Protein AF-A0A7L3V5P8-F1 (afdb_monomer)

Radius of gyration: 15.54 Å; Cα contacts (8 Å, |Δi|>4): 41; chains: 1; bounding box: 38×27×46 Å

Foldseek 3Di:
DPPDDDDDDLPVLLQDCLQPPVSVDDDPVQPDAPDDDDDDDDPDDDPGFDDDPPDHRRPNDPSSDDVQDDDPRGNPVD

Structure (mmCIF, N/CA/C/O backbone):
data_AF-A0A7L3V5P8-F1
#
_entry.id   AF-A0A7L3V5P8-F1
#
loop_
_atom_site.group_PDB
_atom_site.id
_atom_site.type_symbol
_atom_site.label_atom_id
_atom_site.label_alt_id
_atom_site.label_comp_id
_atom_site.label_asym_id
_atom_site.label_entity_id
_atom_site.label_seq_id
_atom_site.pdbx_PDB_ins_code
_atom_site.Cartn_x
_atom_site.Cartn_y
_atom_site.Cartn_z
_atom_site.occupancy
_atom_site.B_iso_or_equiv
_atom_site.auth_seq_id
_atom_site.auth_comp_id
_atom_site.auth_asym_id
_atom_site.auth_atom_id
_atom_site.pdbx_PDB_model_num
ATOM 1 N N . SER A 1 1 ? -16.404 1.571 26.419 1.00 61.78 1 SER A N 1
ATOM 2 C CA . SER A 1 1 ? -15.691 2.189 25.284 1.00 61.78 1 SER A CA 1
ATOM 3 C C . SER A 1 1 ? -15.698 1.216 24.125 1.00 61.78 1 SER A C 1
ATOM 5 O O . SER A 1 1 ? -15.334 0.071 24.371 1.00 61.78 1 SER A O 1
ATOM 7 N N . PRO A 1 2 ? -16.149 1.583 22.913 1.00 75.00 2 PRO A N 1
ATOM 8 C CA . PRO A 1 2 ? -16.062 0.669 21.783 1.00 75.00 2 PRO A CA 1
ATOM 9 C C . PRO A 1 2 ? -14.580 0.407 21.506 1.00 75.00 2 PRO A C 1
ATOM 11 O O . PRO A 1 2 ? -13.800 1.335 21.297 1.00 75.00 2 PRO A O 1
ATOM 14 N N . GLN A 1 3 ? -14.175 -0.855 21.594 1.00 79.88 3 GLN A N 1
ATOM 15 C CA . GLN A 1 3 ? -12.816 -1.286 21.299 1.00 79.88 3 GLN A CA 1
ATOM 16 C C . GLN A 1 3 ? -12.678 -1.417 19.780 1.00 79.88 3 GLN A C 1
ATOM 18 O O . GLN A 1 3 ? -12.698 -2.513 19.228 1.00 79.88 3 GLN A O 1
ATOM 23 N N . THR A 1 4 ? -12.631 -0.278 19.090 1.00 87.62 4 THR A N 1
ATOM 24 C CA . THR A 1 4 ? -12.508 -0.254 17.632 1.00 87.62 4 THR A CA 1
ATOM 25 C C . THR A 1 4 ? -11.102 -0.689 17.235 1.00 87.62 4 THR A C 1
ATOM 27 O O . THR A 1 4 ? -10.118 -0.028 17.566 1.00 87.62 4 THR A O 1
ATOM 30 N N . LEU A 1 5 ? -11.009 -1.800 16.507 1.00 87.88 5 LEU A N 1
ATOM 31 C CA . LEU A 1 5 ? -9.769 -2.249 15.889 1.00 87.88 5 LEU A CA 1
ATOM 32 C C . LEU A 1 5 ? -9.569 -1.510 14.563 1.00 87.88 5 LEU A C 1
ATOM 34 O O . LEU A 1 5 ? -10.421 -1.574 13.679 1.00 87.88 5 LEU A O 1
ATOM 38 N N . ILE A 1 6 ? -8.427 -0.842 14.416 1.00 84.75 6 ILE A N 1
ATOM 39 C CA . ILE A 1 6 ? -7.995 -0.264 13.143 1.00 84.75 6 ILE A CA 1
ATOM 40 C C . ILE A 1 6 ? -6.940 -1.186 12.539 1.00 84.75 6 ILE A C 1
ATOM 42 O O . ILE A 1 6 ? -5.897 -1.430 13.147 1.00 84.75 6 ILE A O 1
ATOM 46 N N . THR A 1 7 ? -7.206 -1.692 11.337 1.00 85.38 7 THR A N 1
ATOM 47 C CA . THR A 1 7 ? -6.271 -2.536 10.590 1.00 85.38 7 THR A CA 1
ATOM 48 C C . THR A 1 7 ? -5.741 -1.778 9.386 1.00 85.38 7 THR A C 1
ATOM 50 O O . THR A 1 7 ? -6.498 -1.333 8.527 1.00 85.38 7 THR A O 1
ATOM 53 N N . LEU A 1 8 ? -4.420 -1.672 9.305 1.00 83.25 8 LEU A N 1
ATOM 54 C CA . LEU A 1 8 ? -3.719 -1.184 8.128 1.00 83.25 8 LEU A CA 1
ATOM 55 C C . LEU A 1 8 ? -3.368 -2.385 7.246 1.00 83.25 8 LEU A C 1
ATOM 57 O O . LEU A 1 8 ? -2.563 -3.227 7.638 1.00 83.25 8 LEU A O 1
ATOM 61 N N . CYS A 1 9 ? -3.984 -2.484 6.070 1.00 86.12 9 CYS A N 1
ATOM 62 C CA . CYS A 1 9 ? -3.745 -3.590 5.144 1.00 86.12 9 CYS A CA 1
ATOM 6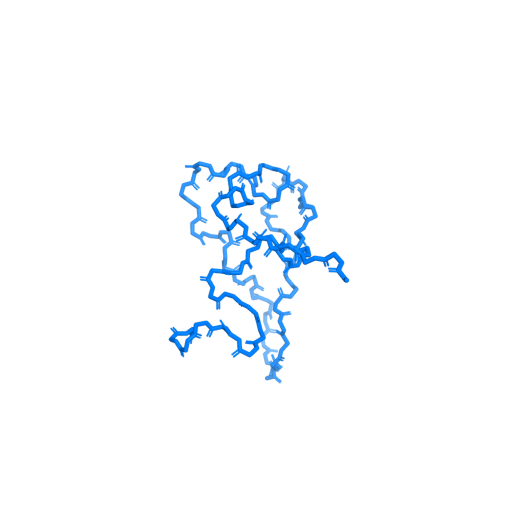3 C C . CYS A 1 9 ? -2.889 -3.126 3.962 1.00 86.12 9 CYS A C 1
ATOM 65 O O . CYS A 1 9 ? -3.407 -2.740 2.917 1.00 86.12 9 CYS A O 1
ATOM 67 N N . HIS A 1 10 ? -1.565 -3.175 4.126 1.00 83.75 10 HIS A N 1
ATOM 68 C CA . HIS A 1 10 ? -0.623 -2.764 3.078 1.00 83.75 10 HIS A CA 1
ATOM 69 C C . HIS A 1 10 ? -0.823 -3.493 1.756 1.00 83.75 10 HIS A C 1
ATOM 71 O O . HIS A 1 10 ? -0.728 -2.868 0.707 1.00 83.75 10 HIS A O 1
ATOM 77 N N . TYR A 1 11 ? -1.137 -4.787 1.817 1.00 86.56 11 TYR A N 1
ATOM 78 C CA . TYR A 1 11 ? -1.345 -5.609 0.631 1.00 86.56 11 TYR A CA 1
ATOM 79 C C . TYR A 1 11 ? -2.548 -5.153 -0.205 1.00 86.56 11 TYR A C 1
ATOM 81 O O . TYR A 1 11 ? -2.468 -5.100 -1.428 1.00 86.56 11 TYR A O 1
ATOM 89 N N . ALA A 1 12 ? -3.664 -4.812 0.444 1.00 89.31 12 ALA A N 1
ATOM 90 C CA . ALA A 1 12 ? -4.853 -4.354 -0.267 1.00 89.31 12 ALA A CA 1
ATOM 91 C C . ALA A 1 12 ? -4.601 -2.993 -0.925 1.00 89.31 12 ALA A C 1
ATOM 93 O O . ALA A 1 12 ? -4.889 -2.813 -2.105 1.00 89.31 12 ALA A O 1
ATOM 94 N N . THR A 1 13 ? -4.006 -2.053 -0.186 1.00 87.06 13 THR A N 1
ATOM 95 C CA . THR A 1 13 ? -3.765 -0.702 -0.698 1.00 87.06 13 THR A CA 1
ATOM 96 C C . THR A 1 13 ? -2.706 -0.670 -1.800 1.00 87.06 13 THR A C 1
ATOM 98 O O . THR A 1 13 ? -2.858 0.098 -2.744 1.00 87.06 13 THR A O 1
ATOM 101 N N . SER A 1 14 ? -1.669 -1.517 -1.735 1.00 86.19 14 SER A N 1
ATOM 102 C CA . SER A 1 14 ? -0.632 -1.588 -2.778 1.00 86.19 14 SER A CA 1
ATOM 103 C C . SER A 1 14 ? -1.133 -2.157 -4.105 1.00 86.19 14 SER A C 1
ATOM 105 O O . SER A 1 14 ? -0.518 -1.913 -5.141 1.00 86.19 14 SER A O 1
ATOM 107 N N . ARG A 1 15 ? -2.246 -2.901 -4.079 1.00 89.19 15 ARG A N 1
ATOM 108 C CA . ARG A 1 15 ? -2.884 -3.493 -5.263 1.00 89.19 15 ARG A CA 1
ATOM 109 C C . ARG A 1 15 ? -4.040 -2.664 -5.819 1.00 89.19 15 ARG A C 1
ATOM 111 O O . ARG A 1 15 ? -4.660 -3.054 -6.803 1.00 89.19 15 ARG A O 1
ATOM 118 N N . ASP A 1 16 ? -4.338 -1.531 -5.195 1.00 89.75 16 ASP A N 1
ATOM 119 C CA . ASP A 1 16 ? -5.426 -0.655 -5.602 1.00 89.75 16 ASP A CA 1
ATOM 120 C C . ASP A 1 16 ? -4.945 0.330 -6.676 1.00 89.75 16 ASP A C 1
ATOM 122 O O . ASP A 1 16 ? -4.123 1.219 -6.422 1.00 89.75 16 ASP A O 1
ATOM 126 N N . SER A 1 17 ? -5.494 0.192 -7.884 1.00 89.06 17 SER A N 1
ATOM 127 C CA . SER A 1 17 ? -5.146 1.030 -9.032 1.00 89.06 17 SER A CA 1
ATOM 128 C C . SER A 1 17 ? -5.495 2.507 -8.843 1.00 89.06 17 SER A C 1
ATOM 130 O O . SER A 1 17 ? -4.971 3.342 -9.574 1.00 89.06 17 SER A O 1
ATOM 132 N N . ARG A 1 18 ? -6.332 2.855 -7.853 1.00 87.00 18 ARG A N 1
ATOM 133 C CA . ARG A 1 18 ? -6.597 4.252 -7.474 1.00 87.00 18 ARG A CA 1
ATOM 134 C C . ARG A 1 18 ? -5.358 4.952 -6.909 1.00 87.00 18 ARG A C 1
ATOM 136 O O . ARG A 1 18 ? -5.270 6.171 -7.007 1.00 87.00 18 ARG A O 1
ATOM 143 N N . TYR A 1 19 ? -4.422 4.198 -6.324 1.00 84.69 19 TYR A N 1
ATOM 144 C CA . TYR A 1 19 ? -3.191 4.726 -5.719 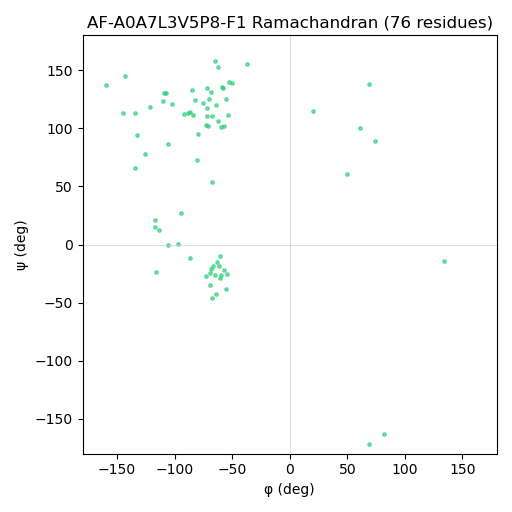1.00 84.69 19 TYR A CA 1
ATOM 145 C C . TYR A 1 19 ? -1.908 4.249 -6.427 1.00 84.69 19 TYR A C 1
ATOM 147 O O . TYR A 1 19 ? -0.864 4.901 -6.328 1.00 84.69 19 TYR A O 1
ATOM 155 N N . PHE A 1 20 ? -1.964 3.110 -7.126 1.00 87.12 20 PHE A N 1
ATOM 156 C CA . PHE A 1 20 ? -0.829 2.493 -7.817 1.00 87.12 20 PHE A CA 1
ATOM 157 C C . PHE A 1 20 ? -1.231 2.097 -9.247 1.00 87.12 20 PHE A C 1
ATOM 159 O O . PHE A 1 20 ? -1.752 1.001 -9.439 1.00 87.12 20 PHE A O 1
ATOM 166 N N . PRO A 1 21 ? -0.997 2.947 -10.265 1.00 85.69 21 PRO A N 1
ATOM 167 C CA . PRO A 1 21 ? -1.264 2.588 -11.657 1.00 85.69 21 PRO A CA 1
ATOM 168 C C . PRO A 1 21 ? -0.485 1.336 -12.080 1.00 85.69 21 PRO A C 1
ATOM 170 O O . PRO A 1 21 ? 0.713 1.227 -11.807 1.00 85.69 21 PRO A O 1
ATOM 173 N N . ALA A 1 22 ? -1.163 0.410 -12.768 1.00 88.06 22 ALA A N 1
ATOM 174 C CA . ALA A 1 22 ? -0.643 -0.923 -13.095 1.00 88.06 22 ALA A CA 1
ATOM 175 C C . ALA A 1 22 ? -0.047 -1.649 -11.861 1.00 88.06 22 ALA A C 1
ATOM 177 O O . ALA A 1 22 ? 1.139 -1.980 -11.858 1.00 88.06 22 ALA A O 1
ATOM 178 N N . PRO A 1 23 ? -0.851 -1.907 -10.809 1.00 90.00 23 PRO A N 1
ATOM 179 C CA . PRO A 1 23 ? -0.352 -2.379 -9.512 1.00 90.00 23 PRO A CA 1
ATOM 180 C C . PRO A 1 23 ? 0.257 -3.791 -9.547 1.00 90.00 23 PRO A C 1
ATOM 182 O O . PRO A 1 23 ? 1.001 -4.174 -8.647 1.00 90.00 23 PRO A O 1
ATOM 185 N N . ASP A 1 24 ? -0.063 -4.566 -10.583 1.00 92.62 24 ASP A N 1
ATOM 186 C CA . ASP A 1 24 ? 0.481 -5.903 -10.829 1.00 92.62 24 ASP A CA 1
ATOM 187 C C . ASP A 1 24 ? 1.803 -5.895 -11.606 1.00 92.62 24 ASP A C 1
ATOM 189 O O . ASP A 1 24 ? 2.476 -6.922 -11.693 1.00 92.62 24 ASP A O 1
ATOM 193 N N . ALA A 1 25 ? 2.191 -4.754 -12.178 1.00 91.81 25 ALA A N 1
ATOM 194 C CA . ALA A 1 25 ? 3.432 -4.632 -12.923 1.00 91.81 25 ALA A CA 1
ATOM 195 C C . ALA A 1 25 ? 4.605 -4.339 -11.977 1.00 91.81 25 ALA A C 1
ATOM 197 O O . ALA A 1 25 ? 4.554 -3.427 -11.148 1.00 91.81 25 ALA A O 1
ATOM 198 N N . PHE A 1 26 ? 5.710 -5.070 -12.143 1.00 90.62 26 PHE A N 1
ATOM 199 C CA . PHE A 1 26 ? 6.967 -4.743 -11.473 1.00 90.62 26 PHE A CA 1
ATOM 200 C C . PHE A 1 26 ? 7.571 -3.475 -12.098 1.00 90.62 26 PHE A C 1
ATOM 202 O O . PHE A 1 26 ? 8.136 -3.526 -13.187 1.00 90.62 26 PHE A O 1
ATOM 209 N N . ARG A 1 27 ? 7.408 -2.336 -11.414 1.00 86.69 27 ARG A N 1
ATOM 210 C CA . ARG A 1 27 ? 7.851 -1.000 -11.856 1.00 86.69 27 ARG A CA 1
ATOM 211 C C . ARG A 1 27 ? 8.743 -0.342 -10.792 1.00 86.69 27 ARG A C 1
ATOM 213 O O . ARG A 1 27 ? 8.242 0.481 -10.017 1.00 86.69 27 ARG A O 1
ATOM 220 N N . PRO A 1 28 ? 10.031 -0.717 -10.675 1.00 85.62 28 PRO A N 1
ATOM 221 C CA . PRO A 1 28 ? 10.932 -0.143 -9.672 1.00 85.62 28 PRO A CA 1
ATOM 222 C C . PRO A 1 28 ? 11.105 1.376 -9.832 1.00 85.62 28 PRO A C 1
ATOM 224 O O . PRO A 1 28 ? 11.257 2.083 -8.836 1.00 85.62 28 PRO A O 1
ATOM 227 N N . GLU A 1 29 ? 10.980 1.891 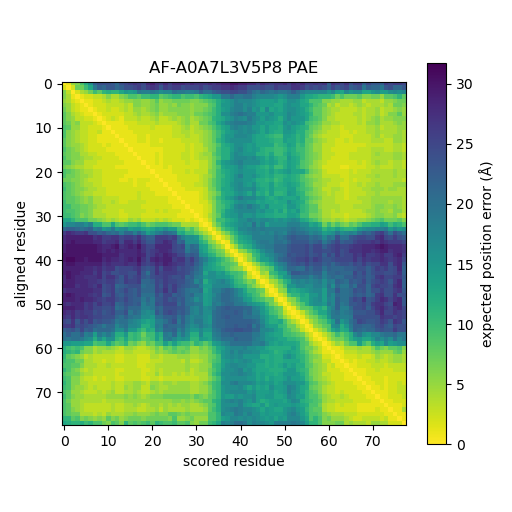-11.057 1.00 84.06 29 GLU A N 1
ATOM 228 C CA . GLU A 1 29 ? 11.093 3.312 -11.399 1.00 84.06 29 GLU A CA 1
ATOM 229 C C . GLU A 1 29 ? 10.064 4.181 -10.666 1.00 84.06 29 GLU A C 1
ATOM 231 O O . GLU A 1 29 ? 10.338 5.343 -10.382 1.00 84.06 29 GLU A O 1
ATOM 236 N N . ARG A 1 30 ? 8.916 3.607 -10.269 1.00 82.25 30 ARG A N 1
ATOM 237 C CA . ARG A 1 30 ? 7.845 4.288 -9.518 1.00 82.25 30 ARG A CA 1
ATOM 238 C C . ARG A 1 30 ? 8.337 4.948 -8.219 1.00 82.25 30 ARG A C 1
ATOM 240 O O . ARG A 1 30 ? 7.697 5.869 -7.701 1.00 82.25 30 ARG A O 1
ATOM 247 N N . TRP A 1 31 ? 9.430 4.431 -7.663 1.00 80.06 31 TRP A N 1
ATOM 248 C CA . TRP A 1 31 ? 10.006 4.856 -6.389 1.00 80.06 31 TRP A CA 1
ATOM 249 C C . TRP A 1 31 ? 11.285 5.683 -6.540 1.00 80.06 31 TRP A C 1
ATOM 251 O O . TRP A 1 31 ? 11.863 6.087 -5.530 1.00 80.06 31 TRP A O 1
ATOM 261 N N . LEU A 1 32 ? 11.745 5.929 -7.768 1.00 82.00 32 LEU A N 1
ATOM 262 C CA . LEU A 1 32 ? 12.892 6.794 -8.003 1.00 82.00 32 LEU A CA 1
ATOM 263 C C . LEU A 1 32 ? 12.492 8.246 -7.730 1.00 82.00 32 LEU A C 1
ATOM 265 O O . LEU A 1 32 ? 11.435 8.711 -8.153 1.00 82.00 32 LEU A O 1
ATOM 269 N N . ARG A 1 33 ? 13.348 8.974 -7.010 1.00 73.31 33 ARG A N 1
ATOM 270 C CA . ARG A 1 33 ? 13.199 10.424 -6.857 1.00 73.31 33 ARG A CA 1
ATOM 271 C C . ARG A 1 33 ? 13.647 11.064 -8.169 1.00 73.31 33 ARG A C 1
ATOM 273 O O . ARG A 1 33 ? 14.786 10.850 -8.581 1.00 73.31 33 ARG A O 1
ATOM 280 N N . HIS A 1 34 ? 12.781 11.834 -8.820 1.00 61.41 34 HIS A N 1
ATOM 281 C CA . HIS A 1 34 ? 13.210 12.693 -9.920 1.00 6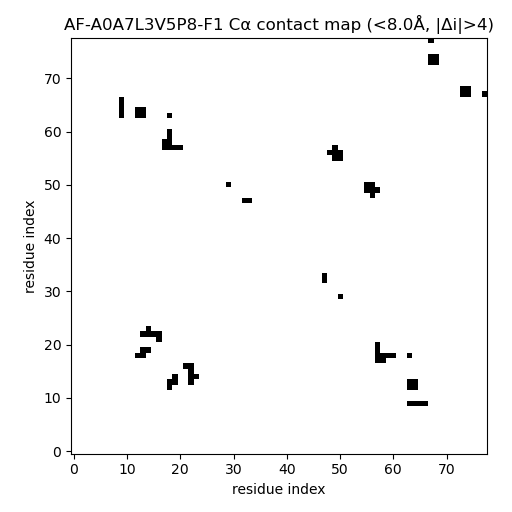1.41 34 HIS A CA 1
ATOM 282 C C . HIS A 1 34 ? 14.097 13.795 -9.331 1.00 61.41 34 HIS A C 1
ATOM 284 O O . HIS A 1 34 ? 13.642 14.603 -8.527 1.00 61.41 34 HIS A O 1
ATOM 290 N N . GLY A 1 35 ? 15.392 13.743 -9.634 1.00 48.94 35 GLY A N 1
ATOM 291 C CA . GLY A 1 35 ? 16.353 14.735 -9.177 1.00 48.94 35 GLY A CA 1
ATOM 292 C C . GLY A 1 35 ? 16.346 15.940 -10.101 1.00 48.94 35 GLY A C 1
ATOM 293 O O . GLY A 1 35 ? 16.834 15.833 -11.222 1.00 48.94 35 GLY A O 1
ATOM 294 N N . ASP A 1 36 ? 15.876 17.080 -9.607 1.00 43.78 36 ASP A N 1
ATOM 295 C CA . ASP A 1 36 ? 16.308 18.365 -10.138 1.00 43.78 36 ASP A CA 1
ATOM 296 C C . ASP A 1 36 ? 17.569 18.785 -9.370 1.00 43.78 36 ASP A C 1
ATOM 298 O O . ASP A 1 36 ? 17.563 18.971 -8.158 1.00 43.78 36 ASP A O 1
ATOM 302 N N . THR A 1 37 ? 18.679 18.817 -10.101 1.00 43.75 37 THR A N 1
ATOM 303 C CA . THR A 1 37 ? 19.872 19.661 -9.931 1.00 43.75 37 THR A CA 1
ATOM 304 C C . THR A 1 37 ? 20.128 20.312 -8.553 1.00 43.75 37 THR A C 1
ATOM 306 O O . THR A 1 37 ? 19.461 21.260 -8.168 1.00 43.75 37 THR A O 1
ATOM 309 N N . ALA A 1 38 ? 21.231 19.893 -7.920 1.00 43.22 38 ALA A N 1
ATOM 310 C CA . ALA A 1 38 ? 22.045 20.635 -6.943 1.00 43.22 38 ALA A CA 1
ATOM 311 C C . ALA A 1 38 ? 21.391 21.108 -5.620 1.00 43.22 38 ALA A C 1
ATOM 313 O O . ALA A 1 38 ? 20.853 22.201 -5.523 1.00 43.22 38 ALA A O 1
ATOM 314 N N . GLY A 1 39 ? 21.659 20.337 -4.558 1.00 44.53 39 GLY A N 1
ATOM 315 C CA . GLY A 1 39 ? 22.047 20.863 -3.245 1.00 44.53 39 GLY A CA 1
ATOM 316 C C . GLY A 1 39 ? 20.969 21.518 -2.385 1.00 44.53 39 GLY A C 1
ATOM 317 O O . GLY A 1 39 ? 20.887 22.735 -2.353 1.00 44.53 39 GLY A O 1
ATOM 318 N N . ASP A 1 40 ? 20.285 20.727 -1.559 1.00 40.03 40 ASP A N 1
ATOM 319 C CA . ASP A 1 40 ? 20.066 21.084 -0.152 1.00 40.03 40 ASP A CA 1
ATOM 320 C C . ASP A 1 40 ? 19.715 19.829 0.662 1.00 40.03 40 ASP A C 1
ATOM 322 O O . ASP A 1 40 ? 18.975 18.944 0.227 1.00 40.03 40 ASP A O 1
ATOM 326 N N . SER A 1 41 ? 20.309 19.737 1.842 1.00 51.34 41 SER A N 1
ATOM 327 C CA . SER A 1 41 ? 20.044 18.754 2.883 1.00 51.34 41 SER A CA 1
ATOM 328 C C . SER A 1 41 ? 18.688 19.035 3.534 1.00 51.34 41 SER A C 1
ATOM 330 O O . SER A 1 41 ? 18.556 20.003 4.274 1.00 51.34 41 SER A O 1
ATOM 332 N N . GLY A 1 42 ? 17.691 18.174 3.318 1.00 38.53 42 GLY A N 1
ATOM 333 C CA . GLY A 1 42 ? 16.385 18.319 3.964 1.00 38.53 42 GLY A CA 1
ATOM 334 C C . GLY A 1 42 ? 15.740 16.982 4.314 1.00 38.53 42 GLY A C 1
ATOM 335 O O . GLY A 1 42 ? 15.317 16.240 3.432 1.00 38.53 42 GLY A O 1
ATOM 336 N N . ASP A 1 43 ? 15.613 16.713 5.614 1.00 41.78 43 ASP A N 1
ATOM 337 C CA . ASP A 1 43 ? 14.858 15.620 6.251 1.00 41.78 43 ASP A CA 1
ATOM 338 C C . ASP A 1 43 ? 13.328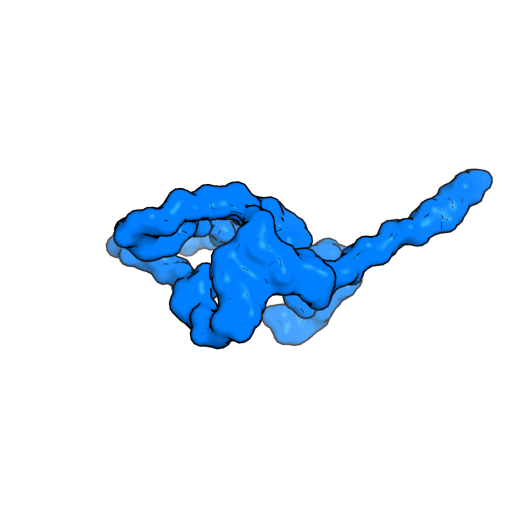 15.773 6.058 1.00 41.78 43 ASP A C 1
ATOM 340 O O . ASP A 1 43 ? 12.547 15.787 7.009 1.00 41.78 43 ASP A O 1
ATOM 344 N N . THR A 1 44 ? 12.858 15.917 4.815 1.00 42.66 44 THR A N 1
ATOM 345 C CA . THR A 1 44 ? 11.418 16.046 4.520 1.00 42.66 44 THR A CA 1
ATOM 346 C C . THR A 1 44 ? 10.893 14.776 3.836 1.00 42.66 44 THR A C 1
ATOM 348 O O . THR A 1 44 ? 11.513 14.306 2.875 1.00 42.66 44 THR A O 1
ATOM 351 N N . PRO A 1 45 ? 9.776 14.177 4.306 1.00 42.69 45 PRO A N 1
ATOM 352 C CA . PRO A 1 45 ? 9.148 13.033 3.651 1.00 42.69 45 PRO A CA 1
ATOM 353 C C . PRO A 1 45 ? 8.844 13.385 2.195 1.00 42.69 45 PRO A C 1
ATOM 355 O O . PRO A 1 45 ? 8.220 14.403 1.927 1.00 42.69 45 PRO A O 1
ATOM 358 N N . GLY A 1 46 ? 9.338 12.570 1.264 1.00 42.09 46 GLY A N 1
ATOM 359 C CA . GLY A 1 46 ? 9.312 12.875 -0.162 1.00 42.09 46 GLY A CA 1
ATOM 360 C C . GLY A 1 46 ? 7.903 13.072 -0.718 1.00 42.09 46 GLY A C 1
ATOM 361 O O . GLY A 1 46 ? 7.228 12.102 -1.056 1.00 42.09 46 GLY A O 1
ATOM 362 N N . ASP A 1 47 ? 7.529 14.333 -0.900 1.00 42.94 47 ASP A N 1
ATOM 363 C CA . ASP A 1 47 ? 6.534 14.793 -1.858 1.00 42.94 47 ASP A CA 1
ATOM 364 C C . ASP A 1 47 ? 7.214 14.851 -3.232 1.00 42.94 47 ASP A C 1
ATOM 366 O O . ASP A 1 47 ? 7.909 15.808 -3.557 1.00 42.94 47 ASP A O 1
ATOM 370 N N . THR A 1 48 ? 7.092 13.804 -4.049 1.00 52.12 48 THR A N 1
ATOM 371 C CA . THR A 1 48 ? 7.486 13.886 -5.470 1.00 52.12 48 THR A CA 1
ATOM 372 C C . THR A 1 48 ? 6.275 13.569 -6.353 1.00 52.12 48 THR A C 1
ATOM 374 O O . THR A 1 48 ? 5.718 12.469 -6.234 1.00 52.12 48 THR A O 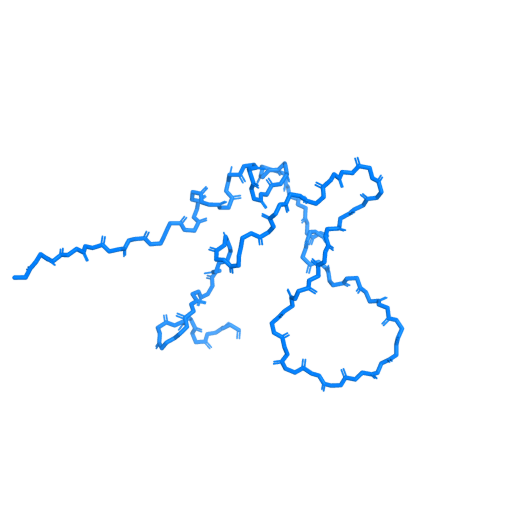1
ATOM 377 N N . PRO A 1 49 ? 5.818 14.524 -7.193 1.00 46.16 49 PRO A N 1
ATOM 378 C CA . PRO A 1 49 ? 4.727 14.320 -8.145 1.00 46.16 49 PRO A CA 1
ATOM 379 C C . PRO A 1 49 ? 5.068 13.240 -9.180 1.00 46.16 49 PRO A C 1
ATOM 381 O O . PRO A 1 49 ? 6.238 13.004 -9.471 1.00 46.16 49 PRO A O 1
ATOM 384 N N . GLY A 1 50 ? 4.024 12.583 -9.701 1.00 47.16 50 GLY A N 1
ATOM 385 C CA . GLY A 1 50 ? 4.098 11.481 -10.670 1.00 47.16 50 GLY A CA 1
ATOM 386 C C . GLY A 1 50 ? 4.984 11.779 -11.881 1.00 47.16 50 GLY A C 1
ATOM 387 O O . GLY A 1 50 ? 5.115 12.922 -12.302 1.00 47.16 50 GLY A O 1
ATOM 388 N N . ASP A 1 51 ? 5.762 10.782 -12.296 1.00 48.69 51 ASP A N 1
ATOM 389 C CA . ASP A 1 51 ? 5.419 9.798 -13.339 1.00 48.69 51 ASP A CA 1
ATOM 390 C C . ASP A 1 51 ? 5.352 10.409 -14.755 1.00 48.69 51 ASP A C 1
ATOM 392 O O . ASP A 1 51 ? 4.870 11.510 -14.984 1.00 48.69 51 ASP A O 1
ATOM 396 N N . SER A 1 52 ? 5.908 9.648 -15.693 1.00 47.75 52 SER A N 1
ATOM 397 C CA . SER A 1 52 ? 6.182 9.914 -17.109 1.00 47.75 52 SER A CA 1
ATOM 398 C C . SER A 1 52 ? 5.154 10.748 -17.905 1.00 47.75 52 SER A C 1
ATOM 400 O O . SER A 1 52 ? 3.958 10.718 -17.616 1.00 47.75 52 SER A O 1
ATOM 402 N N . PRO A 1 53 ? 5.588 11.422 -18.995 1.00 40.47 53 PRO A N 1
ATOM 403 C CA . PRO A 1 53 ? 4.712 12.256 -19.816 1.00 40.47 53 PRO A CA 1
ATO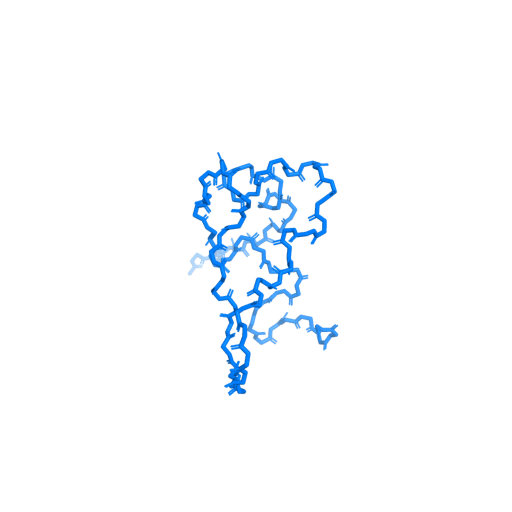M 404 C C . PRO A 1 53 ? 3.600 11.419 -20.465 1.00 40.47 53 PRO A C 1
ATOM 406 O O . PRO A 1 53 ? 3.850 10.663 -21.402 1.00 40.47 53 PRO A O 1
ATOM 409 N N . GLY A 1 54 ? 2.372 11.560 -19.960 1.00 46.84 54 GLY A N 1
ATOM 410 C CA . GLY A 1 54 ? 1.164 10.979 -20.554 1.00 46.84 54 GLY A CA 1
ATOM 411 C C . GLY A 1 54 ? 0.211 10.282 -19.582 1.00 46.84 54 GLY A C 1
ATOM 412 O O . GLY A 1 54 ? -0.936 10.060 -19.960 1.00 46.84 54 GLY A O 1
ATOM 413 N N . ASP A 1 55 ? 0.632 9.980 -18.350 1.00 46.22 55 ASP A N 1
ATOM 414 C CA . ASP A 1 55 ? -0.259 9.450 -17.309 1.00 46.22 55 ASP A CA 1
ATOM 415 C C . ASP A 1 55 ? -0.524 10.540 -16.265 1.00 46.22 55 ASP A C 1
ATOM 417 O O . ASP A 1 55 ? 0.399 11.206 -15.798 1.00 46.22 55 ASP A O 1
ATOM 421 N N . SER A 1 56 ? -1.791 10.780 -15.925 1.00 50.28 56 SER A N 1
ATOM 422 C CA . SER A 1 56 ? -2.110 11.772 -14.893 1.00 50.28 56 SER A CA 1
ATOM 423 C C . SER A 1 56 ? -1.660 11.206 -13.547 1.00 50.28 56 SER A C 1
ATOM 425 O O . SER A 1 56 ? -2.108 10.109 -13.212 1.00 50.28 56 SER A O 1
ATOM 427 N N . PRO A 1 57 ? -0.824 11.903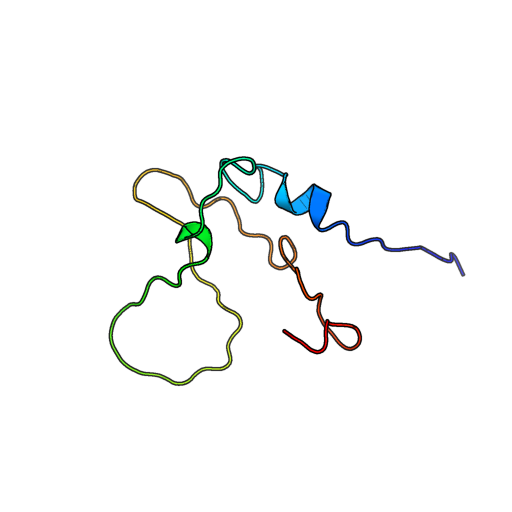 -12.749 1.00 55.84 57 PRO A N 1
ATOM 428 C CA . PRO A 1 57 ? -0.452 11.435 -11.424 1.00 55.84 57 PRO A CA 1
ATOM 429 C C . PRO A 1 57 ? -1.719 11.237 -10.596 1.00 55.84 57 PRO A C 1
ATOM 431 O O . PRO A 1 57 ? -2.329 12.198 -10.124 1.00 55.84 57 PRO A O 1
ATOM 434 N N . GLY A 1 58 ? -2.150 9.984 -10.446 1.00 55.03 58 GLY A N 1
ATOM 435 C CA . GLY A 1 58 ? -3.211 9.647 -9.512 1.00 55.03 58 GLY A CA 1
ATOM 436 C C . GLY A 1 58 ? -2.831 10.205 -8.134 1.00 55.03 58 GLY A C 1
ATOM 437 O O . GLY A 1 58 ? -1.647 10.156 -7.778 1.00 55.03 58 GLY A O 1
ATOM 438 N N . PRO A 1 59 ? -3.774 10.762 -7.354 1.00 55.31 59 PRO A N 1
ATOM 439 C CA . PRO A 1 59 ? -3.466 11.312 -6.040 1.00 55.31 59 PRO A CA 1
ATOM 440 C C . PRO A 1 59 ? -2.747 10.269 -5.174 1.00 55.31 59 PRO A C 1
ATOM 442 O O . PRO A 1 59 ? -3.330 9.259 -4.770 1.00 55.31 59 PRO A O 1
ATOM 445 N N . ARG A 1 60 ? -1.459 10.494 -4.888 1.00 68.94 60 ARG A N 1
ATOM 446 C CA . ARG A 1 60 ? -0.682 9.625 -4.000 1.00 68.94 60 ARG A CA 1
ATOM 447 C C . ARG A 1 60 ? -1.162 9.885 -2.578 1.00 68.94 60 ARG A C 1
ATOM 449 O O . ARG A 1 60 ? -0.849 10.908 -1.983 1.00 68.94 60 ARG A O 1
ATOM 456 N N . HIS A 1 61 ? -1.972 8.981 -2.036 1.00 78.12 61 HIS A N 1
ATOM 457 C CA . HIS A 1 61 ? -2.431 9.121 -0.659 1.00 78.12 61 HIS A CA 1
ATOM 458 C C . HIS A 1 61 ? -1.240 8.913 0.299 1.00 78.12 61 HIS A C 1
ATOM 460 O O . HIS A 1 61 ? -0.539 7.904 0.168 1.00 78.12 61 HIS A O 1
ATOM 466 N N . PRO A 1 62 ? -1.013 9.803 1.284 1.00 77.50 62 PRO A N 1
ATOM 467 C CA . PRO A 1 62 ? 0.196 9.803 2.124 1.00 77.50 62 PRO A CA 1
ATOM 468 C C . PRO A 1 62 ? 0.383 8.516 2.942 1.00 77.50 62 PRO A C 1
ATOM 470 O O . PRO A 1 62 ? 1.484 8.197 3.378 1.00 77.50 62 PRO A O 1
ATOM 473 N N . PHE A 1 63 ? -0.689 7.739 3.116 1.00 83.38 63 PHE A N 1
ATOM 474 C CA . PHE A 1 63 ? -0.676 6.460 3.829 1.00 83.38 63 PHE A CA 1
ATOM 475 C C . PHE A 1 63 ? -0.951 5.249 2.923 1.00 83.38 63 PHE A C 1
ATOM 477 O O . PHE A 1 63 ? -1.212 4.157 3.423 1.00 83.38 63 PHE A O 1
ATOM 484 N N . ALA A 1 64 ? -0.918 5.417 1.593 1.00 84.00 64 ALA A N 1
ATOM 485 C CA . ALA A 1 64 ? -1.131 4.310 0.656 1.00 84.00 64 ALA A CA 1
ATOM 486 C C . ALA A 1 64 ? 0.013 3.283 0.659 1.00 84.00 64 ALA A C 1
ATOM 488 O O . ALA A 1 64 ? -0.205 2.115 0.347 1.00 84.00 64 ALA A O 1
ATOM 489 N N . SER A 1 65 ? 1.220 3.698 1.051 1.00 85.88 65 SER A N 1
ATOM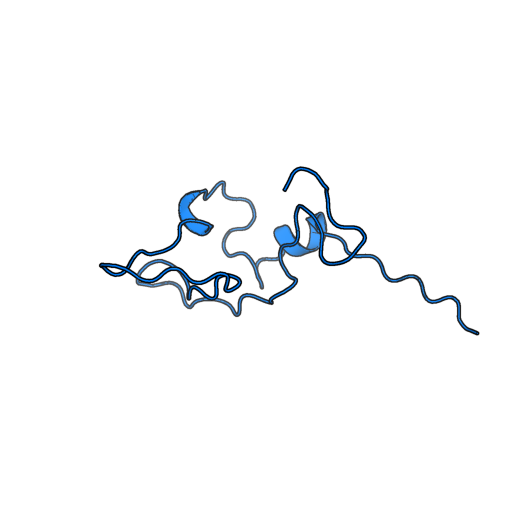 490 C CA . SER A 1 65 ? 2.377 2.818 1.210 1.00 85.88 65 SER A CA 1
ATOM 491 C C . SER A 1 65 ? 3.088 3.117 2.523 1.00 85.88 65 SER A C 1
ATOM 493 O O . SER A 1 65 ? 3.682 4.180 2.666 1.00 85.88 65 SER A O 1
ATOM 495 N N . LEU A 1 66 ? 3.064 2.181 3.476 1.00 87.06 66 LEU A N 1
ATOM 496 C CA . LEU A 1 66 ? 3.906 2.242 4.678 1.00 87.06 66 LEU A CA 1
ATOM 497 C C . LEU A 1 66 ? 4.547 0.863 4.911 1.00 87.06 66 LEU A C 1
ATOM 499 O O . LEU A 1 66 ? 4.244 0.213 5.903 1.00 87.06 66 LEU A O 1
ATOM 503 N N . PRO A 1 67 ? 5.443 0.387 4.028 1.00 84.19 67 PRO A N 1
ATOM 504 C CA . PRO A 1 67 ? 6.002 -0.973 4.098 1.00 84.19 67 PRO A CA 1
ATOM 505 C C . PRO A 1 67 ? 6.706 -1.283 5.429 1.00 84.19 67 PRO A C 1
ATOM 507 O O . PRO A 1 67 ? 6.826 -2.436 5.824 1.00 84.19 67 PRO A O 1
ATOM 510 N N . PHE A 1 68 ? 7.120 -0.236 6.142 1.00 89.69 68 PHE A N 1
ATOM 511 C CA . PHE A 1 68 ? 7.770 -0.309 7.447 1.00 89.69 68 PHE A CA 1
ATOM 512 C C . PHE A 1 68 ? 6.947 0.364 8.558 1.00 89.69 68 PHE A C 1
ATOM 514 O O . PHE A 1 68 ? 7.476 0.661 9.624 1.00 89.69 68 PHE A O 1
ATOM 521 N N . GLY A 1 69 ? 5.666 0.649 8.318 1.00 87.44 69 GLY A N 1
ATOM 522 C CA . GLY A 1 69 ? 4.803 1.378 9.244 1.00 87.44 69 GLY A CA 1
ATOM 523 C C . GLY A 1 69 ? 5.166 2.859 9.414 1.00 87.44 69 GLY A C 1
ATOM 524 O O . GLY A 1 69 ? 5.985 3.425 8.681 1.00 87.44 69 GLY A O 1
ATOM 525 N N . LEU A 1 70 ? 4.511 3.493 10.385 1.00 87.00 70 LEU A N 1
ATOM 526 C CA . LEU A 1 70 ? 4.704 4.885 10.791 1.00 87.00 70 LEU A CA 1
ATOM 527 C C . LEU A 1 70 ? 4.554 4.990 12.316 1.00 87.00 70 LEU A C 1
ATOM 529 O O . LEU A 1 70 ? 3.713 4.308 12.903 1.00 87.00 70 LEU A O 1
ATOM 533 N N . GLY A 1 71 ? 5.332 5.871 12.946 1.00 89.50 71 GLY A N 1
ATOM 534 C CA . GLY A 1 71 ? 5.225 6.174 14.373 1.00 89.50 71 GLY A CA 1
ATOM 535 C C . GLY A 1 71 ? 5.944 5.171 15.286 1.00 89.50 71 GLY A C 1
ATOM 536 O O . GLY A 1 71 ? 6.769 4.394 14.813 1.00 89.50 71 GLY A O 1
ATOM 537 N N . PRO A 1 72 ? 5.627 5.148 16.595 1.00 92.31 72 PRO A N 1
ATOM 538 C CA . PRO A 1 72 ? 6.393 4.413 17.616 1.00 92.31 72 PRO A CA 1
ATOM 539 C C . PRO A 1 72 ? 6.487 2.892 17.432 1.00 92.31 72 PRO A C 1
ATOM 541 O O . PRO A 1 72 ? 7.212 2.229 18.166 1.00 92.31 72 PRO A O 1
ATOM 544 N N . ARG A 1 73 ? 5.717 2.322 16.498 1.00 90.06 73 ARG A N 1
ATOM 545 C CA . ARG A 1 73 ? 5.709 0.887 16.180 1.00 90.06 73 ARG A CA 1
ATOM 546 C C . ARG A 1 73 ? 6.166 0.591 14.748 1.00 90.06 73 ARG A C 1
ATOM 548 O O . ARG A 1 73 ? 5.806 -0.453 14.209 1.00 90.06 73 ARG A O 1
ATOM 555 N N . SER A 1 74 ? 6.897 1.507 14.111 1.00 91.25 74 SER A N 1
ATOM 556 C CA . SER A 1 74 ? 7.524 1.247 12.814 1.00 91.25 74 SER A CA 1
ATOM 557 C C . SER A 1 74 ? 8.591 0.153 12.912 1.00 91.25 74 SER A C 1
ATOM 559 O O . SER A 1 74 ? 9.142 -0.108 13.982 1.00 91.25 74 SER A O 1
ATOM 561 N N . CYS A 1 75 ? 8.898 -0.482 11.781 1.00 88.62 75 CYS A N 1
ATOM 562 C CA . CYS A 1 75 ? 10.012 -1.419 11.678 1.00 88.62 75 CYS A CA 1
ATOM 563 C C . CYS A 1 75 ? 11.323 -0.712 12.045 1.00 88.62 75 CYS A C 1
ATOM 565 O O . CYS A 1 75 ? 11.577 0.399 11.584 1.00 88.62 75 CYS A O 1
ATOM 567 N N . VAL A 1 76 ? 12.155 -1.379 12.844 1.00 91.06 76 VAL A N 1
ATOM 568 C CA . VAL A 1 76 ? 13.455 -0.853 13.290 1.00 91.06 76 VAL A CA 1
ATOM 569 C C . VAL A 1 76 ? 14.492 -0.854 12.160 1.00 91.06 76 VAL A C 1
ATOM 571 O O . VAL A 1 76 ? 15.390 -0.026 12.165 1.00 91.06 76 VAL A O 1
ATOM 574 N N . GLY A 1 77 ? 14.363 -1.753 11.179 1.00 90.75 77 GLY A N 1
ATOM 575 C CA . GLY A 1 77 ? 15.298 -1.891 10.055 1.00 90.75 77 GLY A CA 1
ATOM 576 C C . GLY A 1 77 ? 14.899 -1.134 8.785 1.00 90.75 77 GLY A C 1
ATOM 577 O O . GLY A 1 77 ? 15.210 -1.622 7.702 1.00 90.75 77 GLY A O 1
ATOM 578 N N . ARG A 1 78 ? 14.136 -0.036 8.905 1.00 74.00 78 ARG A N 1
ATOM 579 C CA . ARG A 1 78 ? 13.836 0.856 7.770 1.00 74.00 78 ARG A CA 1
ATOM 580 C C . ARG A 1 78 ? 15.105 1.554 7.284 1.00 74.00 78 ARG A C 1
ATOM 582 O O . ARG A 1 78 ? 15.908 1.959 8.149 1.00 74.00 78 ARG A O 1
#

InterPro domains:
  IPR001128 Cytochrome P450 [PF00067] (4-78)
  IPR002403 Cytochrome P450, E-class, group IV [PR00465] (14-32)
  IPR002403 Cytochrome P450, E-class, group IV [PR00465] (59-75)
  IPR002403 Cytochrome P450, E-class, group IV [PR00465] (75-78)
  IPR017972 Cytochrome P450, conserved site [PS00086] (68-77)
  IPR036396 Cytochrome P450 superfamily [G3DSA:1.10.630.10] (1-78)
  IPR036396 Cytochrome P450 superfamily [SSF48264] (3-78)
  IPR050479 Cytochrome P450, families 11 and 27 [PTHR24279] (3-78)

Mean predicted aligned error: 11.68 Å

Secondary structure (DSSP, 8-state):
---PPP---HHHHHT-TTTSSSTTS--GGGG-----SS-------------STTS------TTS--TT-SSTTS-TT-

Solvent-accessible surface area (backbone atoms only — not comparable to full-atom values): 5648 Å² total; per-residue (Å²): 126,88,85,77,84,84,82,85,58,59,71,62,43,48,56,31,56,73,60,25,77,65,45,88,56,94,58,76,70,81,73,58,78,86,80,80,80,83,89,81,96,70,102,63,83,84,84,72,82,61,74,65,100,86,58,79,61,57,68,72,54,90,76,47,70,51,98,44,55,72,69,101,77,34,55,88,88,110

pLDDT: mean 72.36, std 18.93, range [38.53, 92.62]

Organism: Molothrus ater (NCBI:txid84834)

Sequence (78 aa):
SPQTLITLCHYATSRDSRYFPAPDAFRPERWLRHGDTAGDSGDTPGDTPGDSPGDSPGPRHPFASLPFGLGPRSCVGR